Protein AF-A0A0P8A5P6-F1 (afdb_monomer_lite)

Radius of gyration: 17.56 Å; chains: 1; bounding box: 33×25×52 Å

Structure (mmCIF, N/CA/C/O backbone):
data_AF-A0A0P8A5P6-F1
#
_entry.id   AF-A0A0P8A5P6-F1
#
loop_
_atom_site.group_PDB
_atom_site.id
_atom_site.type_symbol
_atom_site.label_atom_id
_atom_site.label_alt_id
_atom_site.label_comp_id
_atom_site.label_asym_id
_atom_site.label_entity_id
_atom_site.label_seq_id
_atom_site.pdbx_PDB_ins_code
_atom_site.Cartn_x
_atom_site.Cartn_y
_atom_site.Cartn_z
_atom_site.occupancy
_atom_site.B_iso_or_equiv
_atom_site.auth_seq_id
_atom_site.auth_comp_id
_atom_site.auth_asym_id
_atom_site.auth_atom_id
_atom_site.pdbx_PDB_model_num
ATOM 1 N N . MET A 1 1 ? 6.497 -3.452 -18.048 1.00 58.53 1 MET A N 1
ATOM 2 C CA . MET A 1 1 ? 7.119 -2.116 -17.951 1.00 58.53 1 MET A CA 1
ATOM 3 C C . MET A 1 1 ? 8.107 -1.989 -16.790 1.00 58.53 1 MET A C 1
ATOM 5 O O . MET A 1 1 ? 9.235 -1.627 -17.059 1.00 58.53 1 MET A O 1
ATOM 9 N N . ALA A 1 2 ? 7.794 -2.351 -15.536 1.00 59.81 2 ALA A N 1
ATOM 10 C CA . ALA A 1 2 ? 8.783 -2.241 -14.440 1.00 59.81 2 ALA A CA 1
ATOM 11 C C . ALA A 1 2 ? 10.063 -3.101 -14.621 1.00 59.81 2 ALA A C 1
ATOM 13 O O . ALA A 1 2 ? 11.171 -2.618 -14.405 1.00 59.81 2 ALA A O 1
ATOM 14 N N . PHE A 1 3 ? 9.926 -4.359 -15.063 1.00 61.38 3 PHE A N 1
ATOM 15 C CA . PHE A 1 3 ? 11.055 -5.294 -15.214 1.00 61.38 3 PHE A CA 1
ATOM 16 C C . PHE A 1 3 ? 12.098 -4.856 -16.254 1.00 61.38 3 PHE A C 1
ATOM 18 O O . PHE A 1 3 ? 13.291 -5.028 -16.028 1.00 61.38 3 PHE A O 1
ATOM 25 N N . SER A 1 4 ? 11.678 -4.232 -17.360 1.00 68.44 4 SER A N 1
ATOM 26 C CA . SER A 1 4 ? 12.603 -3.742 -18.394 1.00 68.44 4 SER A CA 1
ATOM 27 C C . SER A 1 4 ? 13.489 -2.594 -17.903 1.00 68.44 4 SER A C 1
ATOM 29 O O . SER A 1 4 ? 14.552 -2.363 -18.463 1.00 68.44 4 SER A O 1
ATOM 31 N N . ILE A 1 5 ? 13.082 -1.902 -16.834 1.00 71.06 5 ILE A N 1
ATOM 32 C CA . ILE A 1 5 ? 13.817 -0.772 -16.252 1.00 71.06 5 ILE A CA 1
ATOM 33 C C . ILE A 1 5 ? 14.930 -1.269 -15.309 1.00 71.06 5 ILE A C 1
ATOM 35 O O . ILE A 1 5 ? 15.853 -0.511 -15.015 1.00 71.06 5 ILE A O 1
ATOM 39 N N . LYS A 1 6 ? 14.844 -2.521 -14.812 1.00 69.62 6 LYS A N 1
ATOM 40 C CA . LYS A 1 6 ? 15.776 -3.147 -13.841 1.00 69.62 6 LYS A CA 1
ATOM 41 C C . LYS A 1 6 ? 16.178 -2.228 -12.675 1.00 69.62 6 LYS A C 1
ATOM 43 O O . LYS A 1 6 ? 17.283 -2.305 -12.139 1.00 69.62 6 LYS A O 1
ATOM 48 N N . SER A 1 7 ? 15.276 -1.333 -12.277 1.00 76.25 7 SER A N 1
ATOM 49 C CA . SER A 1 7 ? 15.529 -0.330 -11.247 1.00 76.25 7 SER A CA 1
ATOM 50 C C . SER A 1 7 ? 14.892 -0.753 -9.936 1.00 76.25 7 SER A C 1
ATOM 52 O O . SER A 1 7 ? 13.705 -1.053 -9.881 1.00 76.25 7 SER A O 1
ATOM 54 N N . ALA A 1 8 ? 15.677 -0.687 -8.866 1.00 83.81 8 ALA A N 1
ATOM 55 C CA . ALA A 1 8 ? 15.207 -0.853 -7.495 1.00 83.81 8 ALA A CA 1
ATOM 56 C C . ALA A 1 8 ? 14.858 0.490 -6.818 1.00 83.81 8 ALA A C 1
ATOM 58 O O . ALA A 1 8 ? 14.580 0.529 -5.621 1.00 83.81 8 ALA A O 1
ATOM 59 N N . ASN A 1 9 ? 14.914 1.606 -7.558 1.00 89.44 9 ASN A N 1
ATOM 60 C CA . ASN A 1 9 ? 14.571 2.928 -7.044 1.00 89.44 9 ASN A CA 1
ATOM 61 C C . ASN A 1 9 ? 13.051 3.141 -7.099 1.00 89.44 9 ASN A C 1
ATOM 63 O O . ASN A 1 9 ? 12.483 3.336 -8.175 1.00 89.44 9 ASN A O 1
ATOM 67 N N . LYS A 1 10 ? 12.418 3.157 -5.921 1.00 90.56 10 LYS A N 1
ATOM 68 C CA . LYS A 1 10 ? 10.977 3.374 -5.739 1.00 90.56 10 LYS A CA 1
ATOM 69 C C . LYS A 1 10 ? 10.464 4.642 -6.423 1.00 90.56 10 LYS A C 1
ATOM 71 O O . LYS A 1 10 ? 9.424 4.580 -7.061 1.00 90.56 10 LYS A O 1
ATOM 76 N N . ILE A 1 11 ? 11.163 5.773 -6.289 1.00 91.88 11 ILE A N 1
ATOM 77 C CA . ILE A 1 11 ? 10.717 7.067 -6.838 1.00 91.88 11 ILE A CA 1
ATOM 78 C C . ILE A 1 11 ? 10.686 6.992 -8.363 1.00 91.88 11 ILE A C 1
ATOM 80 O O . ILE A 1 11 ? 9.677 7.325 -8.979 1.00 91.88 11 ILE A O 1
ATOM 84 N N . LYS A 1 12 ? 11.759 6.458 -8.960 1.00 91.44 12 LYS A N 1
ATOM 85 C CA . LYS A 1 12 ? 11.841 6.2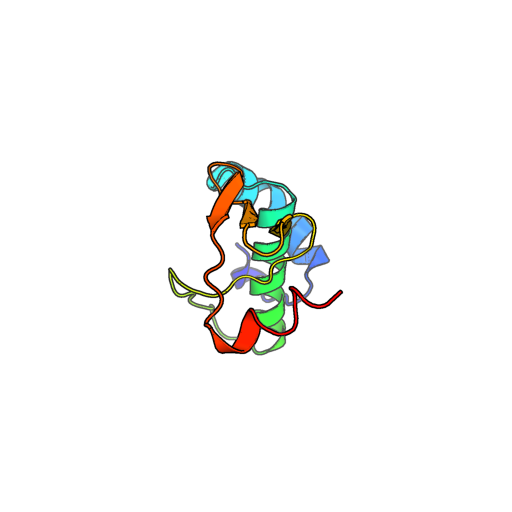48 -10.409 1.00 91.44 12 LYS A CA 1
ATOM 86 C C . LYS A 1 12 ? 10.749 5.297 -10.900 1.00 91.44 12 LYS A C 1
ATOM 88 O O . LYS A 1 12 ? 10.099 5.576 -11.897 1.00 91.44 12 LYS A O 1
ATOM 93 N N . LEU A 1 13 ? 10.522 4.185 -10.196 1.00 90.94 13 LEU A N 1
ATOM 94 C CA . LEU A 1 13 ? 9.441 3.258 -10.538 1.00 90.94 13 LEU A CA 1
ATOM 95 C C . LEU A 1 13 ? 8.075 3.941 -10.438 1.00 90.94 13 LEU A C 1
ATOM 97 O O . LEU A 1 13 ? 7.272 3.802 -11.351 1.00 90.94 13 LEU A O 1
ATOM 101 N N . GLN A 1 14 ? 7.832 4.708 -9.376 1.00 92.62 14 GLN A N 1
ATOM 102 C CA . GLN A 1 14 ? 6.578 5.422 -9.168 1.00 92.62 14 GLN A CA 1
ATOM 103 C C . GLN A 1 14 ? 6.286 6.400 -10.305 1.00 92.62 14 GLN A C 1
ATOM 105 O O . GLN A 1 14 ? 5.195 6.352 -10.854 1.00 92.62 14 GLN A O 1
ATOM 110 N N . GLN A 1 15 ? 7.253 7.218 -10.717 1.00 92.69 15 GLN A N 1
ATOM 111 C CA . GLN A 1 15 ? 7.073 8.139 -11.847 1.00 92.69 15 GLN A CA 1
ATOM 112 C C . GLN A 1 15 ? 6.666 7.426 -13.142 1.00 92.69 15 GLN A C 1
ATOM 114 O O . GLN A 1 15 ? 5.924 7.988 -13.936 1.00 92.69 15 GLN A O 1
ATOM 119 N N . ILE A 1 16 ? 7.141 6.195 -13.343 1.00 91.69 16 ILE A N 1
ATOM 120 C CA . ILE A 1 16 ? 6.945 5.465 -14.597 1.00 91.69 16 ILE A CA 1
ATOM 121 C C . ILE A 1 16 ? 5.657 4.638 -14.595 1.00 91.69 16 ILE A C 1
ATOM 123 O O . ILE A 1 16 ? 5.015 4.540 -15.629 1.00 91.69 16 ILE A O 1
ATOM 127 N N . VAL A 1 17 ? 5.287 4.008 -13.473 1.00 92.62 17 VAL A N 1
ATOM 128 C CA . VAL A 1 17 ? 4.191 3.014 -13.457 1.00 92.62 17 VAL A CA 1
ATOM 129 C C . VAL A 1 17 ? 2.974 3.426 -12.636 1.00 92.62 17 VAL A C 1
ATOM 131 O O . VAL A 1 17 ? 1.995 2.686 -12.610 1.00 92.62 17 VAL A O 1
ATOM 134 N N . TYR A 1 18 ? 3.018 4.549 -11.916 1.00 94.31 18 TYR A N 1
ATOM 135 C CA . TYR A 1 18 ? 1.956 4.905 -10.971 1.00 94.31 18 TYR A CA 1
ATOM 136 C C . TYR A 1 18 ? 0.592 5.090 -11.637 1.00 94.31 18 TYR A C 1
ATOM 138 O O . TYR A 1 18 ? -0.377 4.508 -11.155 1.00 94.31 18 TYR A O 1
ATOM 146 N N . HIS A 1 19 ? 0.522 5.861 -12.724 1.00 94.38 19 HIS A N 1
ATOM 147 C CA . HIS A 1 19 ? -0.737 6.121 -13.428 1.00 94.38 19 HIS A CA 1
ATOM 148 C C . HIS A 1 19 ? -1.300 4.831 -14.035 1.00 94.38 19 HIS A C 1
ATOM 150 O O . HIS A 1 19 ? -2.398 4.425 -1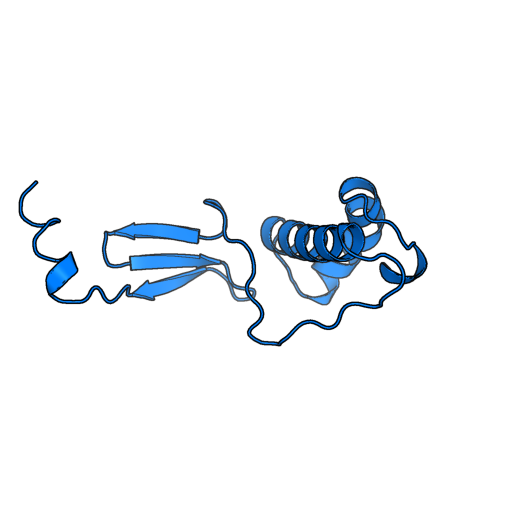3.663 1.00 94.38 19 HIS A O 1
ATOM 156 N N . ASP A 1 20 ? -0.487 4.101 -14.802 1.00 93.06 20 ASP A N 1
ATOM 157 C CA . ASP A 1 20 ? -0.868 2.820 -15.406 1.00 93.06 20 ASP A CA 1
ATOM 158 C C . ASP A 1 20 ? -1.407 1.808 -14.387 1.00 93.06 20 ASP A C 1
ATOM 160 O O . ASP A 1 20 ? -2.420 1.149 -14.613 1.00 93.06 20 ASP A O 1
ATOM 164 N N . VAL A 1 21 ? -0.722 1.650 -13.249 1.00 91.94 21 VAL A N 1
ATOM 165 C CA . VAL A 1 21 ? -1.125 0.696 -12.207 1.00 91.94 21 VAL A CA 1
ATOM 166 C C . VAL A 1 21 ? -2.424 1.131 -11.537 1.0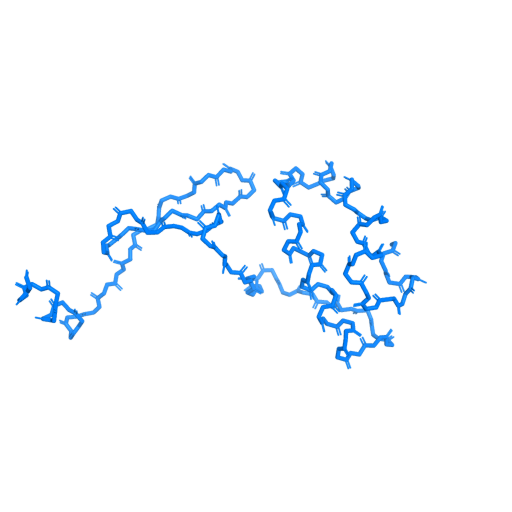0 91.94 21 VAL A C 1
ATOM 168 O O . VAL A 1 21 ? -3.245 0.282 -11.193 1.00 91.94 21 VAL A O 1
ATOM 171 N N . ARG A 1 22 ? -2.627 2.434 -11.340 1.00 93.94 22 ARG A N 1
ATOM 172 C CA . ARG A 1 22 ? -3.863 2.945 -10.750 1.00 93.94 22 ARG A CA 1
ATOM 173 C C . ARG A 1 22 ? -5.056 2.757 -11.661 1.00 93.94 22 ARG A C 1
ATOM 175 O O . ARG A 1 22 ? -6.060 2.238 -11.198 1.00 93.94 22 ARG A O 1
ATOM 182 N N . GLU A 1 23 ? -4.929 3.152 -12.919 1.00 92.44 23 GLU A N 1
ATOM 183 C CA . GLU A 1 23 ? -6.024 3.100 -13.888 1.00 92.44 23 GLU A CA 1
ATOM 184 C C . GLU A 1 23 ? -6.403 1.659 -14.219 1.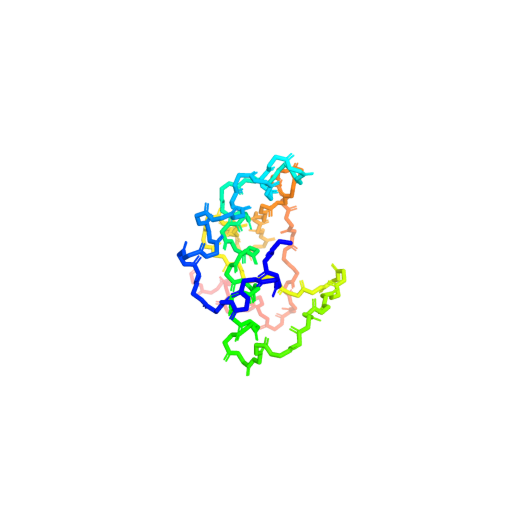00 92.44 23 GLU A C 1
ATOM 186 O O . GLU A 1 23 ? -7.578 1.311 -14.259 1.00 92.44 23 GLU A O 1
ATOM 191 N N . ARG A 1 24 ? -5.409 0.780 -14.380 1.00 93.12 24 ARG A N 1
ATOM 192 C CA . ARG A 1 24 ? -5.655 -0.613 -14.758 1.00 93.12 24 ARG A CA 1
ATOM 193 C C . ARG A 1 24 ? -6.318 -1.449 -13.663 1.00 93.12 24 ARG A C 1
ATOM 195 O O . ARG A 1 24 ? -7.011 -2.412 -13.980 1.00 93.12 24 ARG A O 1
ATOM 202 N N . PHE A 1 25 ? -6.041 -1.146 -12.398 1.00 89.94 25 PHE A N 1
ATOM 203 C CA . PHE A 1 25 ? -6.463 -1.968 -11.257 1.00 89.94 25 PHE A CA 1
ATOM 204 C C . PHE A 1 25 ? -7.373 -1.220 -10.273 1.00 89.94 25 PHE A C 1
ATOM 206 O O . PHE A 1 25 ? -7.610 -1.727 -9.179 1.00 89.94 25 PHE A O 1
ATOM 213 N N . ASP A 1 26 ? -7.825 -0.018 -10.638 1.00 90.31 26 ASP A N 1
ATOM 214 C CA . ASP A 1 26 ? -8.631 0.888 -9.808 1.00 90.31 26 ASP A CA 1
ATOM 215 C C . ASP A 1 26 ? -8.077 1.061 -8.379 1.00 90.31 26 ASP A C 1
ATOM 217 O O . ASP A 1 26 ? -8.773 1.044 -7.363 1.00 90.31 26 ASP A O 1
ATOM 221 N N . LEU A 1 27 ? -6.748 1.170 -8.272 1.00 90.62 27 LEU A N 1
ATOM 222 C CA . LEU A 1 27 ? -6.098 1.270 -6.970 1.00 90.62 27 LEU A CA 1
ATOM 223 C C . LEU A 1 27 ? -6.183 2.692 -6.423 1.00 90.62 27 LEU A C 1
ATOM 225 O O . LEU A 1 27 ? -5.845 3.678 -7.088 1.00 90.62 27 LEU A O 1
ATOM 229 N N . SER A 1 28 ? -6.491 2.791 -5.129 1.00 90.56 28 SER A N 1
ATOM 230 C CA . SER A 1 28 ? -6.240 4.017 -4.369 1.00 90.56 28 SER A CA 1
ATOM 231 C C . SER A 1 28 ? -4.757 4.417 -4.421 1.00 90.56 28 SER A C 1
ATOM 233 O O . SER A 1 28 ? -3.871 3.569 -4.574 1.00 90.56 28 SER A O 1
ATOM 235 N N . SER A 1 29 ? -4.467 5.707 -4.196 1.00 91.06 29 SER A N 1
ATOM 236 C CA . SER A 1 29 ? -3.090 6.235 -4.160 1.00 91.06 29 SER A CA 1
ATOM 237 C C . SER A 1 29 ? -2.190 5.409 -3.239 1.00 91.06 29 SER A C 1
ATOM 239 O O . SER A 1 29 ? -1.059 5.075 -3.586 1.00 91.06 29 SER A O 1
ATOM 241 N N . GLN A 1 30 ? -2.718 5.045 -2.067 1.00 90.69 30 GLN A N 1
ATOM 242 C CA . GLN A 1 30 ? -1.976 4.314 -1.049 1.00 90.69 30 GLN A CA 1
ATOM 243 C C . GLN A 1 30 ? -1.691 2.871 -1.462 1.00 90.69 30 GLN A C 1
ATOM 245 O O . GLN A 1 30 ? -0.557 2.419 -1.312 1.00 90.69 30 GLN A O 1
ATOM 250 N N . LEU A 1 31 ? -2.680 2.158 -2.012 1.00 90.81 31 LEU A N 1
ATOM 251 C CA . LEU A 1 31 ? -2.480 0.784 -2.479 1.00 90.81 31 LEU A CA 1
ATOM 252 C C . LEU A 1 31 ? -1.483 0.730 -3.642 1.00 90.81 31 LEU A C 1
ATOM 254 O O . LEU A 1 31 ? -0.590 -0.117 -3.635 1.00 90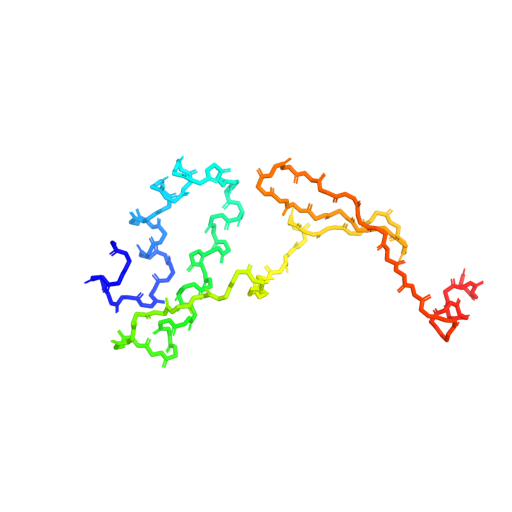.81 31 LEU A O 1
ATOM 258 N N . ALA A 1 32 ? -1.555 1.682 -4.577 1.00 93.00 32 ALA A N 1
ATOM 259 C CA . ALA A 1 32 ? -0.602 1.779 -5.680 1.00 93.00 32 ALA A CA 1
ATOM 260 C C . ALA A 1 32 ? 0.837 1.996 -5.179 1.00 93.00 32 ALA A C 1
ATOM 262 O O . ALA A 1 32 ? 1.746 1.251 -5.547 1.00 93.00 32 ALA A O 1
ATOM 263 N N . ILE A 1 33 ? 1.055 2.955 -4.270 1.00 92.69 33 ILE A N 1
ATOM 264 C CA . ILE A 1 33 ? 2.381 3.211 -3.682 1.00 92.69 33 ILE A CA 1
ATOM 265 C C . ILE A 1 33 ? 2.903 1.974 -2.935 1.00 92.69 33 ILE A C 1
ATOM 267 O O . ILE A 1 33 ? 4.098 1.666 -3.008 1.00 92.69 33 ILE A O 1
ATOM 271 N N . ARG A 1 34 ? 2.033 1.239 -2.231 1.00 91.81 34 ARG A N 1
ATOM 272 C CA . ARG A 1 34 ? 2.410 0.015 -1.507 1.00 91.81 34 ARG A CA 1
ATOM 273 C C . ARG A 1 34 ? 2.782 -1.126 -2.453 1.00 91.81 34 ARG A C 1
ATOM 275 O O . ARG A 1 34 ? 3.803 -1.772 -2.213 1.00 91.81 34 ARG A O 1
ATOM 282 N N . ALA A 1 35 ? 2.050 -1.314 -3.550 1.00 91.25 35 ALA A N 1
ATOM 283 C CA . ALA A 1 35 ? 2.395 -2.285 -4.588 1.00 91.25 35 ALA A CA 1
ATOM 284 C C . ALA A 1 35 ? 3.756 -1.964 -5.236 1.00 91.25 35 ALA A C 1
ATOM 286 O O . ALA A 1 35 ? 4.630 -2.829 -5.315 1.00 91.25 35 ALA A O 1
ATOM 287 N N . ILE A 1 36 ? 3.987 -0.699 -5.605 1.00 92.38 36 ILE A N 1
ATOM 288 C CA . ILE A 1 36 ? 5.259 -0.240 -6.190 1.00 92.38 36 ILE A CA 1
ATOM 289 C C . ILE A 1 36 ? 6.413 -0.421 -5.199 1.00 92.38 36 ILE A C 1
ATOM 291 O O . ILE A 1 36 ? 7.484 -0.899 -5.572 1.00 92.38 36 ILE A O 1
ATOM 295 N N . SER A 1 37 ? 6.191 -0.101 -3.922 1.00 91.56 37 SER A N 1
ATOM 296 C CA . SER A 1 37 ? 7.185 -0.310 -2.865 1.00 91.56 37 SER A CA 1
ATOM 297 C C . SER A 1 37 ? 7.533 -1.792 -2.713 1.00 91.56 37 SER A C 1
ATOM 299 O O . SER A 1 37 ? 8.711 -2.128 -2.652 1.00 91.56 37 SER A O 1
ATOM 301 N N . LYS A 1 38 ? 6.540 -2.694 -2.728 1.00 90.81 38 LYS A N 1
ATOM 302 C CA . LYS A 1 38 ? 6.770 -4.144 -2.648 1.00 90.81 38 LYS A CA 1
ATOM 303 C C . LYS A 1 38 ? 7.651 -4.640 -3.796 1.00 90.81 38 LYS A C 1
ATOM 305 O O . LYS A 1 38 ? 8.605 -5.371 -3.548 1.00 90.81 38 LYS A O 1
ATOM 310 N N . VAL A 1 39 ? 7.373 -4.214 -5.029 1.00 90.12 39 VAL A N 1
ATOM 311 C CA . VAL A 1 39 ? 8.197 -4.558 -6.202 1.00 90.12 39 VAL A CA 1
ATOM 312 C C . VAL A 1 39 ? 9.610 -3.986 -6.069 1.00 90.12 39 VAL A C 1
ATOM 314 O O . VAL A 1 39 ? 10.586 -4.692 -6.313 1.00 90.12 39 VAL A O 1
ATOM 317 N N . SER A 1 40 ? 9.727 -2.730 -5.628 1.00 90.94 40 SER A N 1
ATOM 318 C CA . SER A 1 40 ? 11.010 -2.060 -5.406 1.00 90.94 40 SER A CA 1
ATOM 319 C C . SER A 1 40 ? 11.894 -2.817 -4.413 1.00 90.94 40 SER A C 1
ATOM 321 O O . SER A 1 40 ? 13.077 -2.983 -4.688 1.00 90.94 40 SER A O 1
ATOM 323 N N . GLU A 1 41 ? 11.343 -3.296 -3.292 1.00 89.56 41 GLU A N 1
ATOM 324 C CA . GLU A 1 41 ? 12.092 -4.072 -2.292 1.00 89.56 41 GLU A CA 1
ATOM 325 C C . GLU A 1 41 ? 12.560 -5.426 -2.835 1.00 89.56 41 GLU A C 1
ATOM 327 O O . GLU A 1 41 ? 13.692 -5.837 -2.585 1.00 89.56 41 GLU A O 1
ATOM 332 N N . VAL A 1 42 ? 11.742 -6.101 -3.648 1.00 89.12 42 VAL A N 1
ATOM 333 C CA . VAL A 1 42 ? 12.170 -7.357 -4.280 1.00 89.12 42 VAL A CA 1
ATOM 334 C C . VAL A 1 42 ? 13.322 -7.112 -5.257 1.00 89.12 42 VAL A C 1
ATOM 336 O O . VAL A 1 42 ? 14.308 -7.843 -5.225 1.00 89.12 42 VAL A O 1
ATOM 339 N N . TYR A 1 43 ? 13.270 -6.033 -6.044 1.00 88.81 43 TYR A N 1
ATOM 340 C CA . TYR A 1 43 ? 14.397 -5.650 -6.899 1.00 88.81 43 TYR A CA 1
ATOM 341 C C . TYR A 1 43 ? 15.618 -5.147 -6.127 1.00 88.81 43 TYR A C 1
ATOM 343 O O . TYR A 1 43 ? 16.726 -5.203 -6.652 1.00 88.81 43 TYR A O 1
ATOM 351 N N . LYS A 1 44 ? 15.478 -4.651 -4.893 1.00 88.06 44 LYS A N 1
ATOM 352 C CA . LYS A 1 44 ? 16.656 -4.368 -4.056 1.00 88.06 44 LYS A CA 1
ATOM 353 C C . LYS A 1 44 ? 17.385 -5.652 -3.675 1.00 88.06 44 LYS A C 1
ATOM 355 O O . LYS A 1 44 ? 18.609 -5.630 -3.630 1.00 88.06 44 LYS A O 1
ATOM 360 N N . ARG A 1 45 ? 16.645 -6.741 -3.441 1.00 88.00 45 ARG A N 1
ATOM 361 C CA . ARG A 1 45 ? 17.209 -8.065 -3.154 1.00 88.00 45 ARG A CA 1
ATOM 362 C C . ARG A 1 45 ? 17.876 -8.678 -4.385 1.00 88.00 45 ARG A C 1
ATOM 364 O O . ARG A 1 45 ? 19.002 -9.142 -4.278 1.00 88.00 45 ARG A O 1
ATOM 371 N N . ASP A 1 46 ? 17.188 -8.687 -5.525 1.00 85.62 46 ASP A N 1
ATOM 372 C CA . ASP A 1 46 ? 17.717 -9.231 -6.779 1.00 85.62 46 ASP A CA 1
ATOM 373 C C . ASP A 1 46 ? 17.069 -8.553 -7.999 1.00 85.62 46 ASP A C 1
ATOM 375 O O . ASP A 1 46 ? 15.852 -8.580 -8.183 1.00 85.62 46 ASP A O 1
ATOM 379 N N . ARG A 1 47 ? 17.897 -7.936 -8.850 1.00 84.25 47 ARG A N 1
ATOM 380 C CA . ARG A 1 47 ? 17.470 -7.196 -10.056 1.00 84.25 47 ARG A CA 1
ATOM 381 C C . ARG A 1 47 ? 17.443 -8.053 -11.319 1.00 84.25 47 ARG A C 1
ATOM 383 O O . ARG A 1 47 ? 16.963 -7.586 -12.352 1.00 84.25 47 ARG A O 1
ATOM 390 N N . SER A 1 48 ? 18.007 -9.257 -11.268 1.00 83.62 48 SER A N 1
ATOM 391 C CA . SER A 1 48 ? 18.109 -10.157 -12.418 1.00 83.62 48 SER A CA 1
ATOM 392 C C . SER A 1 48 ? 16.812 -10.931 -12.666 1.00 83.62 48 SER A C 1
ATOM 394 O O . SER A 1 48 ? 16.519 -11.298 -13.804 1.00 83.62 48 SER A O 1
ATOM 396 N N . ILE A 1 49 ? 15.999 -11.111 -11.622 1.00 81.75 49 ILE A N 1
ATOM 397 C CA . ILE A 1 49 ? 14.779 -11.916 -11.661 1.00 81.75 49 ILE A CA 1
ATOM 398 C C . ILE A 1 49 ? 13.535 -11.082 -11.966 1.00 81.75 49 ILE A C 1
ATOM 400 O O . ILE A 1 49 ? 13.408 -9.927 -11.560 1.00 81.75 49 ILE A O 1
ATOM 404 N N . LYS A 1 50 ? 12.561 -11.692 -12.644 1.00 84.38 50 LYS A N 1
ATOM 405 C CA . LYS A 1 50 ? 11.196 -11.164 -12.724 1.00 84.38 50 LYS A CA 1
ATOM 406 C C . LYS A 1 50 ? 10.398 -11.742 -11.549 1.00 84.38 50 LYS A C 1
ATOM 408 O O . LYS A 1 50 ? 10.108 -12.936 -11.573 1.00 84.38 50 LYS A O 1
ATOM 413 N N . PRO A 1 51 ? 10.046 -10.949 -10.523 1.00 81.69 51 PRO A N 1
ATOM 414 C CA . PRO A 1 51 ? 9.398 -11.490 -9.340 1.00 81.69 51 PRO A CA 1
ATOM 415 C C . PRO A 1 51 ? 7.979 -11.974 -9.645 1.00 81.69 51 PRO A C 1
ATOM 417 O O . PRO A 1 51 ? 7.176 -11.247 -10.231 1.00 81.69 51 PRO A O 1
ATOM 420 N N . GLY A 1 52 ? 7.687 -13.205 -9.228 1.00 87.25 52 GLY A N 1
ATOM 421 C CA . GLY A 1 52 ? 6.329 -13.720 -9.092 1.00 87.25 52 GLY A CA 1
ATOM 422 C C . GLY A 1 52 ? 5.777 -13.394 -7.706 1.00 87.25 52 GLY A C 1
ATOM 423 O O . GLY A 1 52 ? 6.518 -13.389 -6.722 1.00 87.25 52 GLY A O 1
ATOM 424 N N . PHE A 1 53 ? 4.477 -13.125 -7.624 1.00 87.75 53 PHE A N 1
ATOM 425 C CA . PHE A 1 53 ? 3.782 -12.884 -6.363 1.00 87.75 53 PHE A CA 1
ATOM 426 C C . PHE A 1 53 ? 2.668 -13.911 -6.200 1.00 87.75 53 PHE A C 1
ATOM 428 O O . PHE A 1 53 ? 1.958 -14.216 -7.157 1.00 87.75 53 PHE A O 1
ATOM 435 N N . ARG A 1 54 ? 2.522 -14.442 -4.985 1.00 87.38 54 ARG A N 1
ATOM 436 C CA . ARG A 1 54 ? 1.374 -15.278 -4.632 1.00 87.38 54 ARG A CA 1
ATOM 437 C C . ARG A 1 54 ? 0.115 -14.421 -4.542 1.00 87.38 54 ARG A C 1
ATOM 439 O O . ARG A 1 54 ? 0.199 -13.260 -4.144 1.00 87.38 54 ARG A O 1
ATOM 446 N N . ILE A 1 55 ? -1.036 -15.018 -4.846 1.00 83.12 55 ILE A N 1
ATOM 447 C CA . ILE A 1 55 ? -2.341 -14.353 -4.725 1.00 83.12 55 ILE A CA 1
ATOM 448 C C . ILE A 1 55 ? -2.650 -13.940 -3.277 1.00 83.12 55 ILE A C 1
ATOM 450 O O . ILE A 1 55 ? -3.208 -12.877 -3.041 1.00 83.12 55 ILE A O 1
ATOM 454 N N . ASP A 1 56 ? -2.201 -14.738 -2.311 1.00 84.25 56 ASP A N 1
ATOM 455 C CA . ASP A 1 56 ? -2.295 -14.507 -0.868 1.00 84.25 56 ASP A CA 1
ATOM 456 C C . ASP A 1 56 ? -1.000 -13.908 -0.284 1.00 84.25 56 ASP A C 1
ATOM 458 O O . ASP A 1 56 ? -0.711 -14.009 0.908 1.00 84.25 56 ASP A O 1
ATOM 462 N N . GLY A 1 57 ? -0.174 -13.294 -1.136 1.00 82.19 57 GLY A N 1
ATOM 463 C CA . GLY A 1 57 ? 1.074 -12.669 -0.726 1.00 82.19 57 GLY A CA 1
ATOM 464 C C . GLY A 1 57 ? 0.844 -11.472 0.199 1.00 82.19 57 GLY A C 1
ATOM 465 O O . GLY A 1 57 ? 0.079 -10.562 -0.110 1.00 82.19 57 GLY A O 1
ATOM 466 N N . ALA A 1 58 ? 1.578 -11.424 1.312 1.00 82.06 58 ALA A N 1
ATOM 467 C CA . ALA A 1 58 ? 1.448 -10.340 2.279 1.00 82.06 58 ALA A CA 1
ATOM 468 C C . ALA A 1 58 ? 1.876 -8.972 1.707 1.00 82.06 58 ALA A C 1
ATOM 470 O O . ALA A 1 58 ? 2.989 -8.799 1.176 1.00 82.06 58 ALA A O 1
ATOM 471 N N . VAL A 1 59 ? 1.012 -7.976 1.915 1.00 82.00 59 VAL A N 1
ATOM 472 C CA . VAL A 1 59 ? 1.281 -6.552 1.691 1.00 82.00 59 VAL A CA 1
ATOM 473 C C . VAL A 1 59 ? 1.495 -5.879 3.044 1.00 82.00 59 VAL A C 1
ATOM 475 O O . VAL A 1 59 ? 0.810 -6.180 4.016 1.00 82.00 59 VAL A O 1
ATOM 478 N N . VAL A 1 60 ? 2.468 -4.970 3.120 1.00 84.94 60 VAL A N 1
ATOM 479 C CA . VAL A 1 60 ? 2.715 -4.201 4.345 1.00 84.94 60 VAL A CA 1
ATOM 480 C C . VAL A 1 60 ? 1.574 -3.211 4.543 1.00 84.94 60 VAL A C 1
ATOM 482 O O . VAL A 1 60 ? 1.390 -2.316 3.715 1.00 84.94 60 VAL A O 1
ATOM 485 N N . TYR A 1 61 ? 0.849 -3.353 5.649 1.00 86.81 61 TYR A N 1
ATOM 486 C CA . TYR A 1 61 ? -0.175 -2.403 6.060 1.00 86.81 61 TYR A CA 1
ATOM 487 C C . TYR A 1 61 ? 0.437 -1.205 6.792 1.00 86.81 61 TYR A C 1
ATOM 489 O O . TYR A 1 61 ? 1.392 -1.337 7.553 1.00 86.81 61 TYR A O 1
ATOM 497 N N . ASP A 1 62 ? -0.123 -0.022 6.556 1.00 88.25 62 ASP A N 1
ATOM 498 C CA . ASP A 1 62 ? 0.158 1.196 7.314 1.00 88.25 62 ASP A CA 1
ATOM 499 C C . ASP A 1 62 ? -1.143 1.774 7.880 1.00 88.25 62 ASP A C 1
ATOM 501 O O . ASP A 1 62 ? -2.227 1.342 7.493 1.00 88.25 62 ASP A O 1
ATOM 505 N N . GLN A 1 63 ? -1.043 2.784 8.746 1.00 87.81 63 GLN A N 1
ATOM 506 C CA . GLN A 1 63 ? -2.198 3.402 9.414 1.00 87.81 63 GLN A CA 1
ATOM 507 C C . GLN A 1 63 ? -3.260 3.993 8.463 1.00 87.81 63 GLN A C 1
ATOM 509 O O . GLN A 1 63 ? -4.405 4.203 8.859 1.00 87.81 63 GLN A O 1
ATOM 514 N N . ARG A 1 64 ? -2.915 4.277 7.200 1.00 87.38 64 ARG A N 1
ATOM 515 C CA . ARG A 1 64 ? -3.854 4.793 6.192 1.00 87.38 64 ARG A CA 1
ATOM 516 C C . ARG A 1 64 ? -4.655 3.667 5.547 1.00 87.38 64 ARG A C 1
ATOM 518 O O . ARG A 1 64 ? -5.812 3.885 5.190 1.00 87.38 64 ARG A O 1
ATOM 525 N N . ILE A 1 65 ? -4.076 2.474 5.412 1.00 90.94 65 ILE A N 1
ATOM 526 C CA . ILE A 1 65 ? -4.731 1.307 4.792 1.00 90.94 65 ILE A CA 1
ATOM 527 C C . ILE A 1 65 ? -5.212 0.259 5.796 1.00 90.94 65 ILE A C 1
ATOM 529 O O . ILE A 1 65 ? -6.022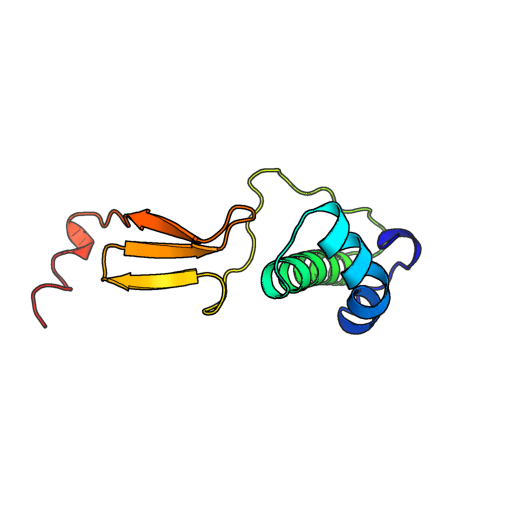 -0.584 5.435 1.00 90.94 65 ILE A O 1
ATOM 533 N N . LEU A 1 66 ? -4.784 0.335 7.051 1.00 93.88 66 LEU A N 1
ATOM 534 C CA . LEU A 1 66 ? -5.278 -0.467 8.160 1.00 93.88 66 LEU A CA 1
ATOM 535 C C . LEU A 1 66 ? -5.414 0.432 9.383 1.00 93.88 66 LEU A C 1
ATOM 537 O O . LEU A 1 66 ? -4.464 1.094 9.785 1.00 93.88 66 LEU A O 1
ATOM 541 N N . SER A 1 67 ? -6.599 0.450 9.981 1.00 94.25 67 SER A N 1
ATOM 542 C CA . SER A 1 67 ? -6.874 1.244 11.181 1.00 94.25 67 SER A CA 1
ATOM 543 C C . SER A 1 67 ? -7.719 0.444 12.159 1.00 94.25 67 SER A C 1
ATOM 545 O O . SER A 1 67 ? -8.730 -0.131 11.752 1.00 94.25 67 SER A O 1
ATOM 547 N N . TRP A 1 68 ? -7.335 0.437 13.432 1.00 93.88 68 TRP A N 1
ATOM 548 C CA . TRP A 1 68 ? -8.151 -0.123 14.506 1.00 93.88 68 TRP A CA 1
ATOM 549 C C . TRP A 1 68 ? -9.372 0.770 14.754 1.00 93.88 68 TRP A C 1
ATOM 551 O O . TRP A 1 68 ? -9.277 1.998 14.696 1.00 93.88 68 TRP A O 1
ATOM 561 N N . LYS A 1 69 ? -10.535 0.151 14.957 1.00 93.31 69 LYS A N 1
ATOM 562 C CA . LYS A 1 69 ? -11.802 0.826 15.288 1.00 93.31 69 LYS A CA 1
ATOM 563 C C . LYS A 1 69 ? -12.248 0.523 16.713 1.00 93.31 69 LYS A C 1
ATOM 565 O O . LYS A 1 69 ? -12.852 1.375 17.349 1.00 93.31 69 LYS A O 1
ATOM 570 N N . SER A 1 70 ? -11.901 -0.656 17.200 1.00 91.06 70 SER A N 1
ATOM 571 C CA . SER A 1 70 ? -11.935 -1.075 18.598 1.00 91.06 70 SER A CA 1
ATOM 572 C C . SER A 1 70 ? -10.884 -2.172 18.773 1.00 91.06 70 SER A C 1
ATOM 574 O O . SER A 1 70 ? -10.234 -2.546 17.799 1.00 91.06 70 SER A O 1
ATOM 576 N N . LEU A 1 71 ? -10.734 -2.720 19.977 1.00 88.31 71 LEU A N 1
ATOM 577 C CA . LEU A 1 71 ? -9.850 -3.864 20.236 1.00 88.31 71 LEU A CA 1
ATOM 578 C C . LEU A 1 71 ? -10.217 -5.111 19.416 1.00 88.31 71 LEU A C 1
ATOM 580 O O . LEU A 1 71 ? -9.358 -5.931 19.125 1.00 88.31 71 LEU A O 1
ATOM 584 N N . GLU A 1 72 ? -11.472 -5.223 18.991 1.00 92.38 72 GLU A N 1
ATOM 585 C CA . GLU A 1 72 ? -12.012 -6.396 18.296 1.00 92.38 72 GLU A CA 1
ATOM 586 C C . GLU A 1 72 ? -12.353 -6.106 16.829 1.00 92.38 72 GLU A C 1
ATOM 588 O O . GLU A 1 72 ? -12.945 -6.940 16.147 1.00 92.38 72 GLU A O 1
ATOM 593 N N . LEU A 1 73 ? -12.019 -4.918 16.312 1.00 94.00 73 LEU A N 1
ATOM 594 C CA . LEU A 1 73 ? -12.412 -4.518 14.964 1.00 94.00 73 LEU A CA 1
ATOM 595 C C . LEU A 1 73 ? -11.317 -3.725 14.261 1.00 94.00 73 LEU A C 1
ATOM 597 O O . LEU A 1 73 ? -10.950 -2.623 14.680 1.00 94.00 73 LEU A O 1
ATOM 601 N N . VAL A 1 74 ? -10.882 -4.232 13.109 1.00 95.25 74 VAL A N 1
ATOM 602 C CA . VAL A 1 74 ? -9.984 -3.516 12.199 1.00 95.25 74 VAL A CA 1
ATOM 603 C C . VAL A 1 74 ? -10.717 -3.112 10.932 1.00 95.25 74 VAL A C 1
ATOM 605 O O . VAL A 1 74 ? -11.540 -3.843 10.389 1.00 95.25 74 VAL A O 1
ATOM 608 N N . SER A 1 75 ? -10.405 -1.923 10.428 1.00 95.62 75 SER A N 1
ATOM 609 C CA . SER A 1 75 ? -10.792 -1.497 9.090 1.00 95.62 75 SER A CA 1
ATOM 610 C C . SER A 1 75 ? -9.594 -1.589 8.155 1.00 95.62 75 SER A C 1
ATOM 612 O O . SER A 1 75 ? -8.612 -0.870 8.357 1.00 95.62 75 SER A O 1
ATOM 614 N N . ILE A 1 76 ? -9.698 -2.422 7.120 1.00 93.62 76 ILE A N 1
ATOM 615 C CA . ILE A 1 76 ? -8.666 -2.628 6.099 1.00 93.62 76 ILE A CA 1
ATOM 616 C C . ILE A 1 76 ? -9.158 -2.077 4.762 1.00 93.62 76 ILE A C 1
ATOM 618 O O . ILE A 1 76 ? -10.289 -2.325 4.356 1.00 93.62 76 ILE A O 1
ATOM 622 N N . LEU A 1 77 ? -8.321 -1.314 4.067 1.00 91.94 77 LEU A N 1
ATOM 623 C CA . LEU A 1 77 ? -8.594 -0.850 2.714 1.00 91.94 77 LEU A CA 1
ATOM 624 C C . LEU A 1 77 ? -8.330 -1.980 1.712 1.00 91.94 77 LEU A C 1
ATOM 626 O O . LEU A 1 77 ? -7.206 -2.470 1.606 1.00 91.94 77 LEU A O 1
ATOM 630 N N . SER A 1 78 ? -9.362 -2.349 0.962 1.00 88.69 78 SER A N 1
ATOM 631 C CA . SER A 1 78 ? -9.295 -3.242 -0.194 1.00 88.69 78 SER A CA 1
ATOM 632 C C . SER A 1 78 ? -9.486 -2.455 -1.495 1.00 88.69 78 SER A C 1
ATOM 634 O O . SER A 1 78 ? -9.764 -1.253 -1.464 1.00 88.69 78 SER A O 1
ATOM 636 N N . ILE A 1 79 ? -9.369 -3.140 -2.634 1.00 86.69 79 ILE A N 1
ATOM 637 C CA . ILE A 1 79 ? -9.705 -2.574 -3.950 1.00 86.69 79 ILE A CA 1
ATOM 638 C C . ILE A 1 79 ? -11.176 -2.134 -4.037 1.00 86.69 79 ILE A C 1
ATOM 640 O O . ILE A 1 79 ? -11.467 -1.124 -4.656 1.00 86.69 79 ILE A O 1
ATOM 644 N N . ASN A 1 80 ? -12.081 -2.800 -3.313 1.00 88.00 80 ASN A N 1
ATOM 645 C CA . ASN A 1 80 ? -13.519 -2.509 -3.315 1.00 88.00 80 ASN A CA 1
ATOM 646 C C . ASN A 1 80 ? -13.932 -1.592 -2.147 1.00 88.00 80 ASN A C 1
ATOM 648 O O . ASN A 1 80 ? -15.069 -1.623 -1.684 1.00 88.00 80 ASN A O 1
ATOM 652 N N . GLY A 1 81 ? -12.992 -0.813 -1.606 1.00 89.19 81 GLY A N 1
ATOM 653 C CA . GLY A 1 81 ? -13.219 0.039 -0.440 1.00 89.19 81 GLY A CA 1
ATOM 654 C C . GLY A 1 81 ? -12.847 -0.621 0.889 1.00 89.19 81 GLY A C 1
ATOM 655 O O . GLY A 1 81 ? -12.078 -1.584 0.949 1.00 89.19 81 GLY A O 1
ATOM 656 N N . ARG A 1 82 ? -13.322 -0.046 1.999 1.00 92.19 82 ARG A N 1
ATOM 657 C CA . ARG A 1 82 ? -12.924 -0.471 3.349 1.00 92.19 82 ARG A CA 1
ATOM 658 C C . ARG A 1 82 ? -13.742 -1.662 3.835 1.00 92.19 82 ARG A C 1
ATOM 660 O O . ARG A 1 82 ? -14.955 -1.573 3.975 1.00 92.19 82 ARG A O 1
ATOM 667 N N . LEU A 1 83 ? -13.041 -2.724 4.205 1.00 94.06 83 LEU A N 1
ATOM 668 C CA . LEU A 1 83 ? -13.580 -3.886 4.897 1.00 94.06 83 LEU A CA 1
ATOM 669 C C . LEU A 1 83 ? -13.476 -3.663 6.406 1.00 94.06 83 LEU A C 1
ATOM 671 O O . LEU A 1 83 ? -12.454 -3.170 6.887 1.00 94.06 83 LEU A O 1
ATOM 675 N N . LYS A 1 84 ? -14.523 -4.016 7.153 1.00 95.69 84 LYS A N 1
ATOM 676 C CA . LYS A 1 84 ? -14.495 -4.109 8.618 1.00 95.69 84 LYS A CA 1
ATOM 677 C C . LYS A 1 84 ? -14.353 -5.582 8.977 1.00 95.69 84 LYS A C 1
ATOM 679 O O . LYS A 1 84 ? -15.229 -6.368 8.634 1.00 95.69 84 LYS A O 1
ATOM 684 N N . ILE A 1 85 ? -13.244 -5.944 9.607 1.00 94.00 85 ILE A N 1
ATOM 685 C CA . ILE A 1 85 ? -12.889 -7.331 9.894 1.00 94.00 85 ILE A CA 1
ATOM 686 C C . ILE A 1 85 ? -12.827 -7.502 11.413 1.00 94.00 85 ILE A C 1
ATOM 688 O O . ILE A 1 85 ? -12.105 -6.738 12.066 1.00 94.00 85 ILE A O 1
ATOM 692 N N . PRO A 1 86 ? -13.586 -8.455 11.983 1.00 93.69 86 PRO A N 1
ATOM 693 C CA . PRO A 1 86 ? -13.497 -8.763 13.400 1.00 93.69 86 PRO A CA 1
ATOM 694 C C . PRO A 1 86 ? -12.134 -9.382 13.717 1.00 93.69 86 PRO A C 1
ATOM 696 O O . PRO A 1 86 ? -11.599 -10.182 12.948 1.00 93.69 86 PRO A O 1
ATOM 699 N N . VAL A 1 87 ? -11.576 -9.010 14.861 1.00 91.25 87 VAL A N 1
ATOM 700 C CA . VAL A 1 87 ? -10.354 -9.597 15.404 1.00 91.25 87 VAL A CA 1
ATOM 701 C C . VAL A 1 87 ? -10.753 -10.574 16.492 1.00 91.25 87 VAL A C 1
ATOM 703 O O . VAL A 1 87 ? -11.355 -10.190 17.489 1.00 91.25 87 VAL A O 1
ATOM 706 N N . ILE A 1 88 ? -10.410 -11.842 16.289 1.00 85.50 88 ILE A N 1
ATOM 707 C CA . ILE A 1 88 ? -10.648 -12.895 17.272 1.00 85.50 88 ILE A CA 1
ATOM 708 C C . ILE A 1 88 ? -9.394 -13.003 18.137 1.00 85.50 88 ILE A C 1
ATOM 710 O O . ILE A 1 88 ? -8.341 -13.422 17.657 1.00 85.50 88 ILE A O 1
ATOM 714 N N . MET A 1 89 ? -9.507 -12.604 19.403 1.00 79.56 89 MET A N 1
ATOM 715 C CA . MET A 1 89 ? -8.469 -12.809 20.414 1.00 79.56 89 MET A CA 1
ATOM 716 C C . MET A 1 89 ? -8.778 -14.077 21.212 1.00 79.56 89 MET A C 1
ATOM 718 O O . MET A 1 89 ? -9.904 -14.257 21.679 1.00 79.56 89 MET A O 1
ATOM 722 N N . GLY A 1 90 ? -7.785 -14.957 21.369 1.00 74.06 90 GLY A N 1
ATOM 723 C CA . GLY A 1 90 ? -7.912 -16.149 22.216 1.00 74.06 90 GLY A CA 1
ATOM 724 C C . GLY A 1 90 ? -8.052 -15.785 23.699 1.00 74.06 90 GLY A C 1
ATOM 725 O O . GLY A 1 90 ? -7.644 -14.698 24.109 1.00 74.06 90 GLY A O 1
ATOM 726 N N . GLU A 1 91 ? -8.588 -16.699 24.512 1.00 65.56 91 GLU A N 1
ATOM 727 C CA . GLU A 1 91 ? -8.926 -16.455 25.930 1.00 65.56 91 GLU A CA 1
ATOM 728 C C . GLU A 1 91 ? -7.770 -15.857 26.752 1.00 65.56 91 GLU A C 1
ATOM 730 O O . GLU A 1 91 ? -7.980 -14.965 27.569 1.00 65.56 91 GLU A O 1
ATOM 735 N N . TYR A 1 92 ? -6.526 -16.251 26.462 1.00 58.69 92 TYR A N 1
ATOM 736 C CA . TYR A 1 92 ? -5.330 -15.747 27.149 1.00 58.69 92 TYR A CA 1
ATOM 737 C C . TYR A 1 92 ? -5.040 -14.251 26.908 1.00 58.69 92 TYR A C 1
ATOM 739 O O . TYR A 1 92 ? -4.370 -13.612 27.716 1.00 58.69 92 TYR A O 1
ATOM 747 N N . GLN A 1 93 ? -5.529 -13.676 25.804 1.00 56.66 93 GLN A N 1
ATOM 748 C CA . GLN A 1 93 ? -5.334 -12.263 25.450 1.00 56.66 93 GLN A CA 1
ATOM 749 C C . GLN A 1 93 ? -6.447 -11.352 25.995 1.00 56.66 93 GLN A C 1
ATOM 751 O O . GLN A 1 93 ? -6.247 -10.143 26.087 1.00 56.66 93 GLN A O 1
ATOM 756 N N . GLN A 1 94 ? -7.596 -11.907 26.403 1.00 55.28 94 GLN A N 1
ATOM 757 C CA . GLN A 1 94 ? -8.716 -11.125 26.946 1.00 55.28 94 GLN A CA 1
ATOM 758 C C . GLN A 1 94 ? -8.451 -10.620 28.376 1.00 55.28 94 GLN A C 1
ATOM 760 O O . GLN A 1 94 ? -8.933 -9.552 28.761 1.00 55.28 94 GLN A O 1
ATOM 765 N N . THR A 1 95 ? -7.651 -11.347 29.160 1.00 53.72 95 THR A N 1
ATOM 766 C CA . THR A 1 95 ? -7.433 -11.072 30.592 1.00 53.72 95 THR A CA 1
ATOM 767 C C . THR A 1 95 ? -6.670 -9.768 30.861 1.00 53.72 95 THR A C 1
ATOM 769 O O . THR A 1 95 ? -6.943 -9.092 31.852 1.00 53.72 95 THR A O 1
ATOM 772 N N . GLY A 1 96 ? -5.756 -9.367 29.970 1.00 55.69 96 GLY A N 1
ATOM 773 C CA . GLY A 1 96 ? -4.960 -8.138 30.124 1.00 55.69 96 GLY A CA 1
ATOM 774 C C . GLY A 1 96 ? -5.647 -6.851 29.652 1.00 55.69 96 GLY A C 1
ATOM 775 O O . GLY A 1 96 ? -5.121 -5.767 29.869 1.00 55.69 96 GLY A O 1
ATOM 776 N N . ILE A 1 97 ? -6.801 -6.959 28.985 1.00 54.50 97 ILE A N 1
ATOM 777 C CA . ILE A 1 97 ? -7.504 -5.824 28.365 1.00 54.50 97 ILE A CA 1
ATOM 778 C C . ILE A 1 97 ? -8.692 -5.355 29.220 1.00 54.50 97 ILE A C 1
ATOM 780 O O . ILE A 1 97 ? -9.055 -4.186 29.182 1.00 54.50 97 ILE A O 1
ATOM 784 N N . ARG A 1 98 ? -9.290 -6.246 30.022 1.00 52.34 98 ARG A N 1
ATOM 785 C CA . ARG A 1 98 ? -10.428 -5.933 30.911 1.00 52.34 98 ARG A CA 1
ATOM 786 C C . ARG A 1 98 ? -10.033 -5.345 32.272 1.00 52.34 98 ARG A C 1
ATOM 788 O O . ARG A 1 98 ? -10.909 -5.058 33.078 1.00 52.34 98 ARG A O 1
ATOM 795 N N . SER A 1 99 ? -8.738 -5.225 32.542 1.00 48.31 99 SER A N 1
ATOM 796 C CA . SER A 1 99 ? -8.174 -4.817 33.836 1.00 48.31 99 SER A CA 1
ATOM 797 C C . SER A 1 99 ? -7.550 -3.410 33.826 1.00 48.31 99 SER A C 1
ATOM 799 O O . SER A 1 99 ? -6.855 -3.058 34.776 1.00 48.31 99 SER A O 1
ATOM 801 N N . GLY A 1 100 ? -7.805 -2.609 32.783 1.00 41.47 100 GLY A N 1
ATOM 802 C CA . GLY A 1 100 ? -7.377 -1.208 32.666 1.00 41.47 100 GLY A CA 1
ATOM 803 C C . GLY A 1 100 ? -8.544 -0.234 32.646 1.00 41.47 100 GLY A C 1
ATOM 804 O O . GLY A 1 100 ? -9.583 -0.588 32.046 1.00 41.47 100 GLY A O 1
#

Foldseek 3Di:
DQLVVLALDLVVQCVPCVVVVCVVLVDDSVVSSQVSNVCSVVSVVPSVDDDDADPPHDTDDDCVQWPDPDPQWIWGQDSVGTDIDGHDDPPVVVVVVVPD

pLDDT: mean 84.44, std 12.51, range [41.47, 95.69]

Sequence (100 aa):
MAFSIKSANKIKLQQIVYHDVRERFDLSSQLAIRAISKVSEVYKRDRSIKPGFRIDGAVVYDQRILSWKSLELVSILSINGRLKIPVIMGEYQQTGIRSG

Organism: NCBI:txid1392998

Secondary structure (DSSP, 8-state):
-HHHHT---HHHHHHHHHHHHHHHHT--HHHHHHHHHHHHHHHHH-SSS-----TT------TTTEEEEETTEEEEEETTEEEEEE----HHHHTTTTT-